Protein AF-A0A5D9C286-F1 (afdb_monomer)

Solvent-accessible surface area (backbone atoms only — not comparable to full-atom values): 5138 Å² total; per-residue (Å²): 130,83,51,77,68,53,54,54,55,45,53,55,51,50,52,47,52,51,52,42,51,55,43,49,56,51,32,54,62,41,59,77,50,55,70,73,50,93,45,65,70,58,25,53,53,41,49,51,53,36,52,51,36,52,53,51,41,54,52,47,52,51,53,45,59,73,72,49,66,100,72,81,93,78,77,68,66,67,55,56,57,56,32,58,73,70,78,95

Radius of gyration: 16.71 Å; Cα contacts (8 Å, |Δi|>4): 45; chains: 1; bounding box: 38×24×46 Å

Organism: NCBI:txid2606412

Sequence (88 aa):
MSGPSDEYAHGRRDGLRLALAILAAEEAKWAALLGESRSWRTNQTREIRHKTLQVAQGRLQTALKRMTPKTGDTVSRELGAALDKLGL

Structure (mmCIF, N/CA/C/O backbone):
data_AF-A0A5D9C286-F1
#
_entry.id   AF-A0A5D9C286-F1
#
loop_
_atom_site.group_PDB
_atom_site.id
_atom_site.type_symbol
_atom_site.label_atom_id
_atom_site.label_alt_id
_atom_site.label_comp_id
_atom_site.label_asym_id
_atom_site.label_entity_id
_atom_site.label_seq_id
_atom_site.pdbx_PDB_ins_code
_atom_site.Cartn_x
_atom_site.Cartn_y
_atom_site.Cartn_z
_atom_site.occupancy
_atom_site.B_iso_or_equiv
_atom_site.auth_seq_id
_atom_site.auth_comp_id
_atom_site.auth_asym_id
_atom_site.auth_atom_id
_atom_site.pdbx_PDB_model_num
ATOM 1 N N . MET A 1 1 ? 21.069 -9.869 -26.520 1.00 45.81 1 MET A N 1
ATOM 2 C CA . MET A 1 1 ? 21.755 -9.542 -25.254 1.00 45.81 1 MET A CA 1
ATOM 3 C C . MET A 1 1 ? 21.268 -8.166 -24.843 1.00 45.81 1 MET A C 1
ATOM 5 O O . MET A 1 1 ? 21.505 -7.226 -25.593 1.00 45.81 1 MET A O 1
ATOM 9 N N . SER A 1 2 ? 20.493 -8.063 -23.762 1.00 56.53 2 SER A N 1
ATOM 10 C CA . SER A 1 2 ? 20.090 -6.760 -23.218 1.00 56.53 2 SER A CA 1
ATOM 11 C C . SER A 1 2 ? 21.340 -6.025 -22.735 1.00 56.53 2 SER A C 1
ATOM 13 O O . SER A 1 2 ? 22.221 -6.632 -22.134 1.00 56.53 2 SER A O 1
ATOM 15 N N . GLY A 1 3 ? 21.474 -4.748 -23.090 1.00 68.62 3 GLY A N 1
ATOM 16 C CA . GLY A 1 3 ? 22.617 -3.937 -22.675 1.00 68.62 3 GLY A CA 1
ATOM 17 C C . GLY A 1 3 ? 22.508 -3.509 -21.204 1.00 68.62 3 GLY A C 1
ATOM 18 O O . GLY A 1 3 ? 21.409 -3.528 -20.649 1.00 68.62 3 GLY A O 1
ATOM 19 N N . PRO A 1 4 ? 23.597 -3.022 -20.585 1.00 67.62 4 PRO A N 1
ATOM 20 C CA . PRO A 1 4 ? 23.628 -2.621 -19.169 1.00 67.62 4 PRO A CA 1
ATOM 21 C C . PRO A 1 4 ? 22.565 -1.56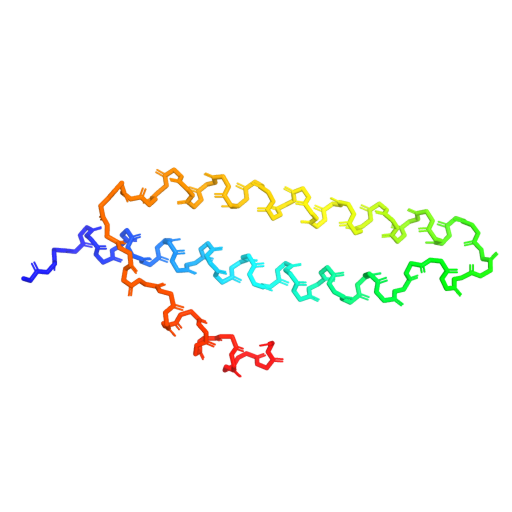8 -18.783 1.00 67.62 4 PRO A C 1
ATOM 23 O O . PRO A 1 4 ? 22.115 -1.507 -17.642 1.00 67.62 4 PRO A O 1
ATOM 26 N N . SER A 1 5 ? 22.107 -0.757 -19.743 1.00 72.38 5 SER A N 1
ATOM 27 C CA . SER A 1 5 ? 21.008 0.207 -19.555 1.00 72.38 5 SER A CA 1
ATOM 28 C C . SER A 1 5 ? 19.637 -0.463 -19.356 1.00 72.38 5 SER A C 1
ATOM 30 O O . SER A 1 5 ? 18.806 0.006 -18.576 1.00 72.38 5 SER A O 1
ATOM 32 N N . ASP A 1 6 ? 19.402 -1.582 -20.039 1.00 73.06 6 ASP A N 1
ATOM 33 C CA . ASP A 1 6 ? 18.130 -2.307 -20.022 1.00 73.06 6 ASP A CA 1
ATOM 34 C C . ASP A 1 6 ? 17.985 -3.134 -18.730 1.00 73.06 6 ASP A C 1
ATOM 36 O O . ASP A 1 6 ? 16.921 -3.139 -18.107 1.00 73.06 6 ASP A O 1
ATOM 40 N N . GLU A 1 7 ? 19.090 -3.708 -18.238 1.00 72.12 7 GLU A N 1
ATOM 41 C CA . GLU A 1 7 ? 19.176 -4.331 -16.907 1.00 72.12 7 GLU A CA 1
ATOM 42 C C . GLU A 1 7 ? 18.899 -3.319 -15.785 1.00 72.12 7 GLU A C 1
ATOM 44 O O . GLU A 1 7 ? 18.095 -3.575 -14.887 1.00 72.12 7 GLU A O 1
ATOM 49 N N . TYR A 1 8 ? 19.481 -2.118 -15.864 1.00 72.56 8 TYR A N 1
ATOM 50 C CA . TYR A 1 8 ? 19.208 -1.051 -14.899 1.00 72.56 8 TYR A CA 1
ATOM 51 C C . TYR A 1 8 ? 17.733 -0.610 -14.920 1.00 72.56 8 TYR A C 1
ATOM 53 O O . TYR A 1 8 ? 17.106 -0.404 -13.874 1.00 72.56 8 TYR A O 1
ATOM 61 N N . ALA A 1 9 ? 17.132 -0.492 -16.107 1.00 74.56 9 ALA A N 1
ATOM 62 C CA . ALA A 1 9 ? 15.709 -0.192 -16.244 1.00 74.56 9 ALA A CA 1
ATOM 63 C C . ALA A 1 9 ? 14.814 -1.322 -15.704 1.00 74.56 9 ALA A C 1
ATOM 65 O O . ALA A 1 9 ? 13.731 -1.049 -15.179 1.00 74.56 9 ALA A O 1
ATOM 66 N N . HIS A 1 10 ? 15.248 -2.577 -15.820 1.00 76.38 10 HIS A N 1
ATOM 67 C CA . HIS A 1 10 ? 14.588 -3.732 -15.216 1.00 76.38 10 HIS A CA 1
ATOM 68 C C . HIS A 1 10 ? 14.623 -3.657 -13.685 1.00 76.38 10 HIS A C 1
ATOM 70 O O . HIS A 1 10 ? 13.562 -3.583 -13.066 1.00 76.38 10 HIS A O 1
ATOM 76 N N . GLY A 1 11 ? 15.808 -3.481 -13.091 1.00 84.00 11 GLY A N 1
ATOM 77 C CA . GLY A 1 11 ? 15.968 -3.387 -11.636 1.00 84.00 11 GLY A CA 1
ATOM 78 C C . GLY A 1 11 ? 15.146 -2.263 -10.995 1.00 84.00 11 GLY A C 1
ATOM 79 O O . GLY A 1 11 ? 14.570 -2.443 -9.922 1.00 84.00 11 GLY A O 1
ATOM 80 N N . ARG A 1 12 ? 14.988 -1.112 -11.669 1.00 86.44 12 ARG A N 1
ATOM 81 C CA . ARG A 1 12 ? 14.095 -0.050 -11.166 1.00 86.44 12 ARG A CA 1
ATOM 82 C C . ARG A 1 12 ? 12.616 -0.444 -11.188 1.00 86.44 12 ARG A C 1
ATOM 84 O O . ARG A 1 12 ? 11.881 -0.074 -10.274 1.00 86.44 12 ARG A O 1
ATOM 91 N N . ARG A 1 13 ? 12.162 -1.160 -12.223 1.00 87.00 13 ARG A N 1
ATOM 92 C CA . ARG A 1 13 ? 10.771 -1.639 -12.304 1.00 87.00 13 ARG A CA 1
ATOM 93 C C . ARG A 1 13 ? 10.499 -2.671 -11.215 1.00 87.00 13 ARG A C 1
ATOM 95 O O . ARG A 1 13 ? 9.464 -2.580 -10.562 1.00 87.00 13 ARG A O 1
ATOM 102 N N . ASP A 1 14 ? 11.436 -3.577 -10.968 1.00 88.88 14 ASP A N 1
ATOM 103 C CA . ASP A 1 14 ? 11.290 -4.588 -9.916 1.00 88.88 14 ASP A CA 1
ATOM 104 C C . ASP A 1 14 ? 11.326 -3.979 -8.523 1.00 88.88 14 ASP A C 1
ATOM 106 O O . ASP A 1 14 ? 10.496 -4.328 -7.689 1.00 88.88 14 ASP A O 1
ATOM 110 N N . GLY A 1 15 ? 12.184 -2.982 -8.291 1.00 90.50 15 GLY A N 1
ATOM 111 C CA . GLY A 1 15 ? 12.174 -2.217 -7.045 1.00 90.50 15 GLY A CA 1
ATOM 112 C C . GLY A 1 15 ? 10.821 -1.544 -6.775 1.00 90.50 15 GLY A C 1
ATOM 113 O O . GLY A 1 15 ? 10.309 -1.607 -5.658 1.00 90.50 15 GLY A O 1
ATOM 114 N N . LEU A 1 16 ? 10.192 -0.953 -7.799 1.00 90.94 16 LEU A N 1
ATOM 115 C CA . LEU A 1 16 ? 8.852 -0.363 -7.670 1.00 90.94 16 LEU A CA 1
ATOM 116 C C . LEU A 1 16 ? 7.766 -1.411 -7.412 1.00 90.94 16 LEU A C 1
ATOM 118 O O . LEU A 1 16 ? 6.847 -1.163 -6.632 1.00 90.94 16 LEU A O 1
ATOM 122 N N . ARG A 1 17 ? 7.863 -2.573 -8.058 1.00 90.25 17 ARG A N 1
ATOM 123 C CA . ARG A 1 17 ? 6.936 -3.688 -7.844 1.00 90.25 17 ARG A CA 1
ATOM 124 C 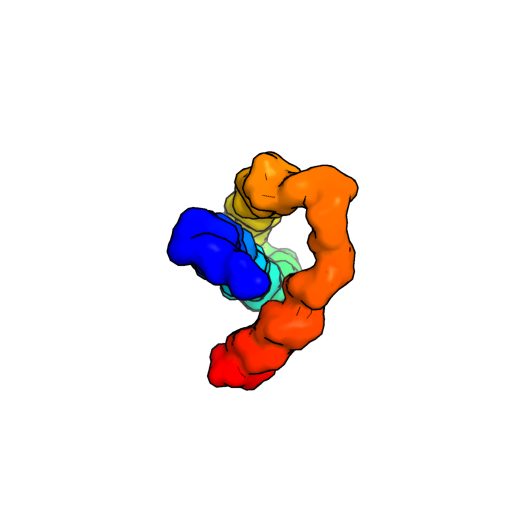C . ARG A 1 17 ? 7.055 -4.266 -6.434 1.00 90.25 17 ARG A C 1
ATOM 126 O O . ARG A 1 17 ? 6.034 -4.488 -5.789 1.00 90.25 17 ARG A O 1
ATOM 133 N N . LEU A 1 18 ? 8.277 -4.437 -5.933 1.00 93.31 18 LEU A N 1
ATOM 134 C CA . LEU A 1 18 ? 8.536 -4.858 -4.558 1.00 93.31 18 LEU A CA 1
ATOM 135 C C . LEU A 1 18 ? 7.964 -3.848 -3.556 1.00 93.31 18 LEU A C 1
ATOM 137 O O . LEU A 1 18 ? 7.253 -4.227 -2.628 1.00 93.31 18 LEU A O 1
ATOM 141 N N . ALA A 1 19 ? 8.213 -2.554 -3.769 1.00 94.19 19 ALA A N 1
ATOM 142 C CA . ALA A 1 19 ? 7.666 -1.503 -2.916 1.00 94.19 19 ALA A CA 1
ATOM 143 C C . ALA A 1 19 ? 6.125 -1.511 -2.895 1.00 94.19 19 ALA A C 1
ATOM 145 O O . ALA A 1 19 ? 5.528 -1.348 -1.833 1.00 94.19 19 ALA A O 1
ATOM 146 N N . LEU A 1 20 ? 5.473 -1.742 -4.042 1.00 94.69 20 LEU A N 1
ATOM 147 C CA . LEU A 1 20 ? 4.015 -1.883 -4.113 1.00 94.69 20 LEU A CA 1
ATOM 148 C C . LEU A 1 20 ? 3.498 -3.057 -3.285 1.00 94.69 20 LEU A C 1
ATOM 150 O O . LEU A 1 20 ? 2.514 -2.901 -2.568 1.00 94.69 20 LEU A O 1
ATOM 154 N N . ALA A 1 21 ? 4.162 -4.205 -3.358 1.00 92.44 21 ALA A N 1
ATOM 155 C CA . ALA A 1 21 ? 3.746 -5.380 -2.613 1.00 92.44 21 ALA A CA 1
ATOM 156 C C . ALA A 1 21 ? 3.909 -5.211 -1.095 1.00 92.44 21 ALA A C 1
ATOM 158 O O . ALA A 1 21 ? 3.007 -5.562 -0.340 1.00 92.44 21 ALA A O 1
ATOM 159 N N . ILE A 1 22 ? 5.006 -4.590 -0.647 1.00 95.06 22 ILE A N 1
ATOM 160 C CA . ILE A 1 22 ? 5.197 -4.240 0.769 1.00 95.06 22 ILE A CA 1
ATOM 161 C C . ILE A 1 22 ? 4.065 -3.320 1.245 1.00 95.06 22 ILE A C 1
ATOM 163 O O . ILE A 1 22 ? 3.465 -3.563 2.290 1.00 95.06 22 ILE A O 1
ATOM 167 N N . LEU A 1 23 ? 3.729 -2.282 0.470 1.00 95.69 23 LEU A N 1
ATOM 168 C CA . LEU A 1 23 ? 2.635 -1.374 0.824 1.00 95.69 23 LEU A CA 1
ATOM 169 C C . LEU A 1 23 ? 1.268 -2.068 0.853 1.00 95.69 23 LEU A C 1
ATOM 171 O O . LEU A 1 23 ? 0.441 -1.701 1.685 1.00 95.69 23 LEU A O 1
ATOM 175 N N . ALA A 1 24 ? 1.027 -3.035 -0.033 1.00 93.12 24 ALA A N 1
ATOM 176 C CA . ALA A 1 24 ? -0.209 -3.814 -0.053 1.00 93.12 24 ALA A CA 1
ATOM 177 C C . ALA A 1 24 ? -0.330 -4.710 1.189 1.00 93.12 24 ALA A C 1
ATOM 179 O O . ALA A 1 24 ? -1.387 -4.754 1.818 1.00 93.12 24 ALA A O 1
ATOM 180 N N . ALA A 1 25 ? 0.762 -5.361 1.600 1.00 95.81 25 ALA A N 1
ATOM 181 C CA . ALA A 1 25 ? 0.788 -6.148 2.830 1.00 95.81 25 ALA A CA 1
ATOM 182 C C . ALA A 1 25 ? 0.540 -5.277 4.074 1.00 95.81 25 ALA A C 1
ATOM 184 O O . ALA A 1 25 ? -0.213 -5.661 4.969 1.00 95.81 25 ALA A O 1
ATOM 185 N N . GLU A 1 26 ? 1.126 -4.078 4.125 1.00 96.12 26 GLU A N 1
ATOM 186 C CA . GLU A 1 26 ? 0.845 -3.121 5.198 1.00 96.12 26 GLU A CA 1
ATOM 187 C C . GLU A 1 26 ? -0.609 -2.634 5.166 1.00 96.12 26 GLU A C 1
ATOM 189 O O . GLU A 1 26 ? -1.250 -2.560 6.214 1.00 96.12 26 GLU A O 1
ATOM 194 N N . GLU A 1 27 ? -1.171 -2.344 3.988 1.00 96.12 27 GLU A N 1
ATOM 195 C CA . GLU A 1 27 ? -2.582 -1.955 3.866 1.00 96.12 27 GLU A CA 1
ATOM 196 C C . GLU A 1 27 ? -3.502 -3.044 4.417 1.00 96.12 27 GLU A C 1
ATOM 198 O O . GLU A 1 27 ? -4.373 -2.732 5.228 1.00 96.12 27 GLU A O 1
ATOM 203 N N . ALA A 1 28 ? -3.263 -4.311 4.066 1.00 94.31 28 ALA A N 1
ATOM 204 C CA . ALA A 1 28 ? -4.051 -5.442 4.549 1.00 94.31 28 ALA A CA 1
ATOM 205 C C . ALA A 1 28 ? -4.044 -5.550 6.086 1.00 94.31 28 ALA A C 1
ATOM 207 O O . ALA A 1 28 ? -5.097 -5.753 6.697 1.00 94.31 28 ALA A O 1
ATOM 208 N N . LYS A 1 29 ? -2.885 -5.331 6.730 1.00 93.94 29 LYS A N 1
ATOM 209 C CA . LYS A 1 29 ? -2.776 -5.299 8.202 1.00 93.94 29 LYS A CA 1
ATOM 210 C C . LYS A 1 29 ? -3.652 -4.208 8.816 1.00 93.94 29 LYS A C 1
ATOM 212 O O . LYS A 1 29 ? -4.305 -4.441 9.830 1.00 93.94 29 LYS A O 1
ATOM 217 N N . TRP A 1 30 ? -3.668 -3.011 8.226 1.00 93.38 30 TRP A N 1
ATOM 218 C CA . TRP A 1 30 ? -4.465 -1.894 8.742 1.00 93.38 30 TRP A CA 1
ATOM 219 C C . TRP A 1 30 ? -5.951 -2.031 8.428 1.00 93.38 30 TRP A C 1
ATOM 221 O O . TRP A 1 30 ? -6.769 -1.661 9.271 1.00 93.38 30 TRP A O 1
ATOM 231 N N . ALA A 1 31 ? -6.298 -2.582 7.264 1.00 95.06 31 ALA A N 1
ATOM 232 C CA . ALA A 1 31 ? -7.673 -2.841 6.854 1.00 95.06 31 ALA A CA 1
ATOM 233 C C . ALA A 1 31 ? -8.398 -3.741 7.866 1.00 95.06 31 ALA A C 1
ATOM 235 O O . ALA A 1 31 ? -9.513 -3.424 8.274 1.00 95.06 31 ALA A O 1
ATOM 236 N N . ALA A 1 32 ? -7.724 -4.786 8.359 1.00 95.56 32 ALA A N 1
ATOM 237 C CA . ALA A 1 32 ? -8.255 -5.701 9.372 1.00 95.56 32 ALA A CA 1
ATOM 238 C C . ALA A 1 32 ? -8.551 -5.043 10.738 1.00 95.56 32 ALA A C 1
ATOM 240 O O . ALA A 1 32 ? -9.193 -5.654 11.585 1.00 95.56 32 ALA A O 1
ATOM 241 N N . LEU A 1 33 ? -8.073 -3.817 10.980 1.00 94.94 33 LEU A N 1
ATOM 242 C CA . LEU A 1 33 ? -8.240 -3.099 12.249 1.00 94.94 33 LEU A CA 1
ATOM 243 C C . LEU A 1 33 ? -9.250 -1.945 12.168 1.00 94.94 33 LEU A C 1
ATOM 245 O O . LEU A 1 33 ? -9.459 -1.246 13.170 1.00 94.94 33 LEU A O 1
ATOM 249 N N . LEU A 1 34 ? -9.823 -1.675 10.994 1.00 94.88 34 LEU A N 1
ATOM 250 C CA . LEU A 1 34 ? -10.768 -0.576 10.805 1.00 94.88 34 LEU A CA 1
ATOM 251 C C . LEU A 1 34 ? -12.077 -0.867 11.548 1.00 94.88 34 LEU A C 1
ATOM 253 O O . LEU A 1 34 ? -12.649 -1.937 11.412 1.00 94.88 34 LEU A O 1
ATOM 257 N N . GLY A 1 35 ? -12.549 0.088 12.353 1.00 94.50 35 GLY A N 1
ATOM 258 C CA . GLY A 1 35 ? -13.797 -0.050 13.118 1.00 94.50 35 GLY A CA 1
ATOM 259 C C . GLY A 1 35 ? -13.700 -0.887 14.402 1.00 94.50 35 GLY A C 1
ATOM 260 O O . GLY A 1 35 ? -14.569 -0.764 15.258 1.00 94.50 35 GLY A O 1
ATOM 261 N N . GLU A 1 36 ? -12.621 -1.648 14.599 1.00 96.00 36 GLU A N 1
ATOM 262 C CA . GLU A 1 36 ? -12.468 -2.588 15.724 1.00 96.00 36 GLU A CA 1
ATOM 263 C C . GLU A 1 36 ? -12.328 -1.923 17.109 1.00 96.00 36 GLU A C 1
ATOM 265 O O . GLU A 1 36 ? -12.489 -2.567 18.145 1.00 96.00 36 GLU A O 1
ATOM 270 N N . SER A 1 37 ? -11.983 -0.631 17.180 1.00 95.38 37 SER A N 1
ATOM 271 C CA . SER A 1 37 ? -11.866 0.065 18.468 1.00 95.38 37 SER A CA 1
ATOM 272 C C . SER A 1 37 ? -13.194 0.675 18.908 1.00 95.38 37 SER A C 1
ATOM 274 O O . SER A 1 37 ? -13.897 1.301 18.122 1.00 95.38 37 SER A O 1
ATOM 276 N N . ARG A 1 38 ? -13.480 0.633 20.215 1.00 95.12 38 ARG A N 1
ATOM 277 C CA . ARG A 1 38 ? -14.562 1.433 20.825 1.00 95.12 38 ARG A CA 1
ATOM 278 C C . ARG A 1 38 ? -14.268 2.940 20.814 1.00 95.12 38 ARG A C 1
ATOM 280 O O . ARG A 1 38 ? -15.169 3.752 20.988 1.00 95.12 38 ARG A O 1
ATOM 287 N N . SER A 1 39 ? -13.002 3.324 20.642 1.00 97.38 39 SER A N 1
ATOM 288 C CA . SER A 1 39 ? -12.575 4.722 20.556 1.00 97.38 39 SER A CA 1
ATOM 289 C C . SER A 1 39 ? -12.634 5.214 19.112 1.00 97.38 39 SER A C 1
ATOM 291 O O . SER A 1 39 ? -11.848 4.783 18.262 1.00 97.38 39 SER A O 1
ATOM 293 N N . TRP A 1 40 ? -13.501 6.195 18.853 1.00 96.00 40 TRP A N 1
ATOM 294 C CA . TRP A 1 40 ? -13.633 6.808 17.530 1.00 96.00 40 TRP A CA 1
ATOM 295 C C . TRP A 1 40 ? -12.319 7.440 17.039 1.00 96.00 40 TRP A C 1
ATOM 297 O O . TRP A 1 40 ? -11.981 7.309 15.866 1.00 96.00 40 TRP A O 1
ATOM 307 N N . ARG A 1 41 ? -11.520 8.053 17.930 1.00 97.31 41 ARG A N 1
ATOM 308 C CA . ARG A 1 41 ? -10.216 8.648 17.564 1.00 97.31 41 ARG A CA 1
ATOM 309 C C . ARG A 1 41 ? -9.224 7.595 17.082 1.00 97.31 41 ARG A C 1
ATOM 311 O O . ARG A 1 41 ? -8.437 7.841 16.167 1.00 97.31 41 ARG A O 1
ATOM 318 N N . THR A 1 42 ? -9.253 6.413 17.700 1.00 96.69 42 THR A N 1
ATOM 319 C CA . THR A 1 42 ? -8.402 5.294 17.290 1.00 96.69 42 THR A CA 1
ATOM 320 C C . THR A 1 42 ? -8.795 4.815 15.898 1.00 96.69 42 THR A C 1
ATOM 322 O O . THR A 1 42 ? -7.916 4.668 15.052 1.00 96.69 42 THR A O 1
ATOM 325 N N . ASN A 1 43 ? -10.093 4.643 15.633 1.00 96.44 43 ASN A N 1
ATOM 326 C CA . ASN A 1 43 ? -10.575 4.254 14.306 1.00 96.44 43 ASN A CA 1
ATOM 327 C C . ASN A 1 43 ? -10.233 5.312 13.251 1.00 96.44 43 ASN A C 1
ATOM 329 O O . ASN A 1 43 ? -9.659 4.965 12.224 1.00 96.44 43 ASN A O 1
ATOM 333 N N . GLN A 1 44 ? -10.433 6.598 13.548 1.00 97.44 44 GLN A N 1
ATOM 334 C CA . GLN A 1 44 ? -10.056 7.690 12.646 1.00 97.44 44 GLN A CA 1
ATOM 335 C C . GLN A 1 44 ? -8.556 7.669 12.309 1.00 97.44 44 GLN A C 1
ATOM 337 O O . GLN A 1 44 ? -8.167 7.820 11.153 1.00 97.44 44 GLN A O 1
ATOM 342 N N . THR A 1 45 ? -7.692 7.436 13.300 1.00 96.94 45 THR A N 1
ATOM 343 C CA . THR A 1 45 ? -6.242 7.335 13.066 1.00 96.94 45 THR A CA 1
ATOM 344 C C . THR A 1 45 ? -5.899 6.143 12.167 1.00 96.94 45 THR A C 1
ATOM 346 O O . THR A 1 45 ? -5.041 6.258 11.289 1.00 96.94 45 THR A O 1
ATOM 349 N N . ARG A 1 46 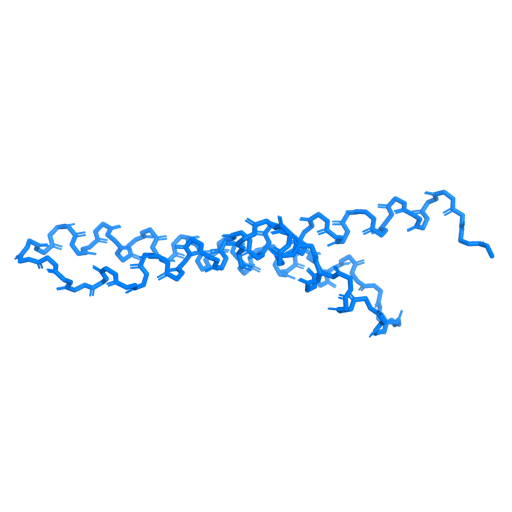? -6.571 4.999 12.354 1.00 96.56 46 ARG A N 1
ATOM 350 C CA . ARG A 1 46 ? -6.397 3.806 11.508 1.00 96.56 46 ARG A CA 1
ATOM 351 C C . ARG A 1 46 ? -6.870 4.058 10.075 1.00 96.56 46 ARG A C 1
ATOM 353 O O . ARG A 1 46 ? -6.142 3.727 9.145 1.00 96.56 46 ARG A O 1
ATOM 360 N N . GLU A 1 47 ? -8.009 4.724 9.891 1.00 97.44 47 GLU A N 1
ATOM 361 C CA . GLU A 1 47 ? -8.514 5.122 8.571 1.00 97.44 47 GLU A CA 1
ATOM 362 C C . GLU A 1 47 ? -7.548 6.054 7.834 1.00 97.44 47 GLU A C 1
ATOM 364 O O . GLU A 1 47 ? -7.309 5.879 6.639 1.00 97.44 47 GLU A O 1
ATOM 369 N N . ILE A 1 48 ? -6.957 7.029 8.534 1.00 97.81 48 ILE A N 1
ATOM 370 C CA . ILE A 1 48 ? -5.958 7.935 7.949 1.00 97.81 48 ILE A CA 1
ATOM 371 C C . ILE A 1 48 ? -4.728 7.148 7.478 1.00 97.81 48 ILE A C 1
ATOM 373 O O . ILE A 1 48 ? -4.248 7.371 6.364 1.00 97.81 48 ILE A O 1
ATOM 377 N N . ARG A 1 49 ? -4.223 6.208 8.288 1.00 96.94 49 ARG A N 1
ATOM 378 C CA . ARG A 1 49 ? -3.080 5.357 7.908 1.00 96.94 49 ARG A CA 1
ATOM 379 C C . ARG A 1 49 ? -3.405 4.480 6.702 1.00 96.94 49 ARG A C 1
ATOM 381 O O . ARG A 1 49 ? -2.634 4.472 5.748 1.00 96.94 49 ARG A O 1
ATOM 388 N N . HIS A 1 50 ? -4.568 3.833 6.708 1.00 97.44 50 HIS A N 1
ATOM 389 C CA . HIS A 1 50 ? -5.053 3.028 5.589 1.00 97.44 50 HIS A CA 1
ATOM 390 C C . HIS A 1 50 ? -5.126 3.848 4.289 1.00 97.44 50 HIS A C 1
ATOM 392 O O . HIS A 1 50 ? -4.525 3.481 3.282 1.00 97.44 50 HIS A O 1
ATOM 398 N N . LYS A 1 51 ? -5.744 5.037 4.326 1.00 97.88 51 LYS A N 1
ATOM 399 C CA . LYS A 1 51 ? -5.793 5.948 3.166 1.00 97.88 51 LYS A CA 1
ATOM 400 C C . LYS A 1 51 ? -4.408 6.417 2.718 1.00 97.88 51 LYS A C 1
ATOM 402 O O . LYS A 1 51 ? -4.161 6.566 1.524 1.00 97.88 51 LYS A O 1
ATOM 407 N N . THR A 1 52 ?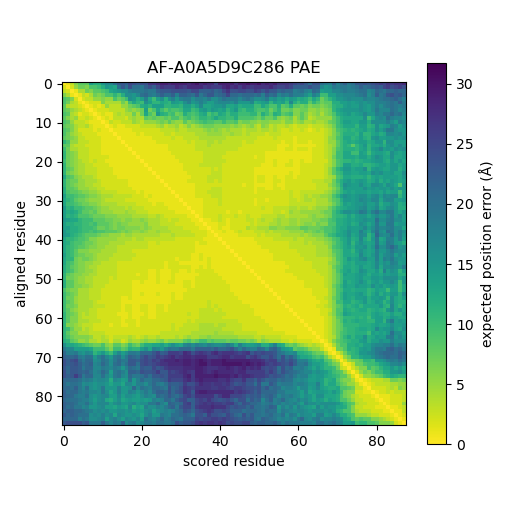 -3.492 6.650 3.654 1.00 98.25 52 THR A N 1
ATOM 408 C CA . THR A 1 52 ? -2.116 7.056 3.328 1.00 98.25 52 THR A CA 1
ATOM 409 C C . THR A 1 52 ? -1.390 5.962 2.540 1.00 98.25 52 THR A C 1
ATOM 411 O O . THR A 1 52 ? -0.699 6.272 1.569 1.00 98.25 52 THR A O 1
ATOM 414 N N . LEU A 1 53 ? -1.597 4.690 2.899 1.00 97.25 53 LEU A N 1
ATOM 415 C CA . LEU A 1 53 ? -1.051 3.543 2.167 1.00 97.25 53 LEU A CA 1
ATOM 416 C C . LEU A 1 53 ? -1.631 3.456 0.751 1.00 97.25 53 LEU A C 1
ATOM 418 O O . LEU A 1 53 ? -0.866 3.339 -0.205 1.00 97.25 53 LEU A O 1
ATOM 422 N N . GLN A 1 54 ? -2.946 3.636 0.595 1.00 96.12 54 GLN A N 1
ATOM 423 C CA . GLN A 1 54 ? -3.602 3.676 -0.719 1.00 96.12 54 GLN A CA 1
ATOM 424 C C . GLN A 1 54 ? -3.044 4.785 -1.622 1.00 96.12 54 GLN A C 1
ATOM 426 O O . GLN A 1 54 ? -2.746 4.561 -2.797 1.00 96.12 54 GLN A O 1
ATOM 431 N N . VAL A 1 55 ? -2.837 5.987 -1.073 1.00 98.31 55 VAL A N 1
ATOM 432 C CA . VAL A 1 55 ? -2.230 7.1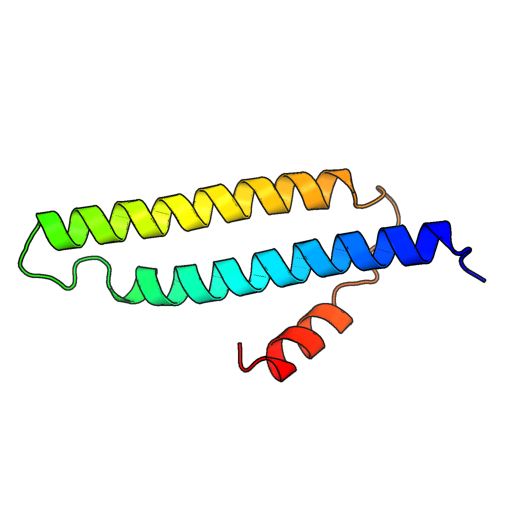04 -1.814 1.00 98.31 55 VAL A CA 1
ATOM 433 C C . VAL A 1 55 ? -0.794 6.777 -2.228 1.00 98.31 55 VAL A C 1
ATOM 435 O O . VAL A 1 55 ? -0.409 7.047 -3.370 1.00 98.31 55 VAL A O 1
ATOM 438 N N . ALA A 1 56 ? 0.006 6.195 -1.330 1.00 97.00 56 ALA A N 1
ATOM 439 C CA . ALA A 1 56 ?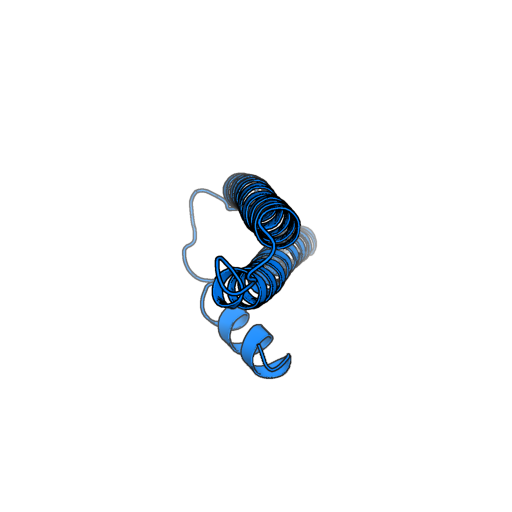 1.377 5.795 -1.634 1.00 97.00 56 ALA A CA 1
ATOM 440 C C . ALA A 1 56 ? 1.421 4.747 -2.758 1.00 97.00 56 ALA A C 1
ATOM 442 O O . ALA A 1 56 ? 2.164 4.923 -3.728 1.00 97.00 56 ALA A O 1
ATOM 443 N N . GLN A 1 57 ? 0.564 3.724 -2.692 1.00 95.44 57 GLN A N 1
ATOM 444 C CA . GLN A 1 57 ? 0.432 2.724 -3.751 1.00 95.44 57 GLN A CA 1
ATOM 445 C C . GLN A 1 57 ? 0.040 3.358 -5.088 1.00 95.44 57 GLN A C 1
ATOM 447 O O . GLN A 1 57 ? 0.702 3.112 -6.094 1.00 95.44 57 GLN A O 1
ATOM 452 N N . GLY A 1 58 ? -0.962 4.242 -5.119 1.00 90.81 58 GLY A N 1
ATOM 453 C CA . GLY A 1 58 ? -1.378 4.922 -6.352 1.00 90.81 58 GLY A CA 1
ATOM 454 C C . GLY A 1 58 ? -0.253 5.743 -7.001 1.00 90.81 58 GLY A C 1
ATOM 455 O O . GLY A 1 58 ? -0.096 5.754 -8.229 1.00 90.81 58 GLY A O 1
ATOM 456 N N . ARG A 1 59 ? 0.595 6.388 -6.189 1.00 93.31 59 ARG A N 1
ATOM 457 C CA . ARG A 1 59 ? 1.776 7.124 -6.674 1.00 93.31 59 ARG A CA 1
ATOM 458 C C . ARG A 1 59 ? 2.835 6.188 -7.254 1.00 93.31 59 ARG A C 1
ATOM 460 O O . ARG A 1 59 ? 3.349 6.469 -8.338 1.00 93.31 59 ARG A O 1
ATOM 467 N N . LEU A 1 60 ? 3.123 5.069 -6.590 1.00 91.75 60 LEU A N 1
ATOM 468 C CA . LEU A 1 60 ? 4.078 4.078 -7.096 1.00 91.75 60 LEU A CA 1
ATOM 469 C C . LEU A 1 60 ? 3.569 3.368 -8.354 1.00 91.75 60 LEU A C 1
ATOM 471 O O . LEU A 1 60 ? 4.330 3.210 -9.304 1.00 91.75 60 LEU A O 1
ATOM 475 N N . GLN A 1 61 ? 2.280 3.026 -8.425 1.00 89.56 61 GLN A N 1
ATOM 476 C CA . GLN A 1 61 ? 1.660 2.499 -9.644 1.00 89.56 61 GLN A CA 1
ATOM 477 C C . GLN A 1 61 ? 1.786 3.493 -10.800 1.00 89.56 61 GLN A C 1
ATOM 479 O O . GLN A 1 61 ? 2.099 3.106 -11.924 1.00 89.56 61 GLN A O 1
ATOM 484 N N . THR A 1 62 ? 1.577 4.785 -10.535 1.00 88.44 62 THR A N 1
ATOM 485 C CA . THR A 1 62 ? 1.755 5.838 -11.544 1.00 88.44 62 THR A CA 1
ATOM 486 C C . THR A 1 62 ? 3.204 5.911 -12.025 1.00 88.44 62 THR A C 1
ATOM 488 O O . THR A 1 62 ? 3.442 5.991 -13.230 1.00 88.44 62 THR A O 1
ATOM 491 N N . ALA A 1 63 ? 4.179 5.843 -11.114 1.00 88.00 63 ALA A N 1
ATOM 492 C CA . ALA A 1 63 ? 5.596 5.806 -11.472 1.00 88.00 63 ALA A CA 1
ATOM 493 C C . ALA A 1 63 ? 5.937 4.561 -12.310 1.00 88.00 63 ALA A C 1
ATOM 495 O O . ALA A 1 63 ? 6.531 4.685 -13.380 1.00 88.00 63 ALA A O 1
ATOM 496 N N . LEU A 1 64 ? 5.477 3.379 -11.892 1.00 87.44 64 LEU A N 1
ATOM 497 C CA . LEU A 1 64 ? 5.697 2.120 -12.602 1.00 87.44 64 LEU A CA 1
ATOM 498 C C . LEU A 1 64 ? 5.096 2.143 -14.015 1.00 87.44 64 LEU A C 1
ATOM 500 O O . LEU A 1 64 ? 5.765 1.755 -14.973 1.00 87.44 64 LEU A O 1
ATOM 504 N N . LYS A 1 65 ? 3.868 2.658 -14.170 1.00 83.44 65 LYS A N 1
ATOM 505 C CA . LYS A 1 65 ? 3.210 2.822 -15.479 1.00 83.44 65 LYS A CA 1
ATOM 506 C C . LYS A 1 65 ? 4.003 3.734 -16.417 1.00 83.44 65 LYS A C 1
ATOM 508 O O . LYS A 1 65 ? 4.053 3.467 -17.609 1.00 83.44 65 LYS A O 1
ATOM 513 N N . ARG A 1 66 ? 4.647 4.783 -15.896 1.00 81.12 66 ARG A N 1
ATOM 514 C CA . ARG A 1 66 ? 5.505 5.684 -16.692 1.00 81.12 66 ARG A CA 1
ATOM 515 C C . ARG A 1 66 ? 6.833 5.043 -17.097 1.00 81.12 66 ARG A C 1
ATOM 517 O O . ARG A 1 66 ? 7.410 5.443 -18.100 1.00 81.12 66 ARG A O 1
ATOM 524 N N . MET A 1 67 ? 7.320 4.079 -16.317 1.00 77.00 67 MET A N 1
ATOM 525 C CA . MET A 1 67 ? 8.586 3.378 -16.562 1.00 77.00 67 MET A CA 1
ATOM 526 C C . MET A 1 67 ? 8.434 2.104 -17.392 1.00 77.00 67 MET A C 1
ATOM 528 O O . MET A 1 67 ? 9.428 1.581 -17.890 1.00 77.00 67 MET A O 1
ATOM 532 N N . THR A 1 68 ? 7.215 1.586 -17.520 1.00 68.12 68 THR A N 1
ATOM 533 C CA . THR A 1 68 ? 6.927 0.406 -18.333 1.00 68.12 68 THR A CA 1
ATOM 534 C C . THR A 1 68 ? 6.763 0.853 -19.788 1.00 68.12 68 THR A C 1
ATOM 536 O O . THR A 1 68 ? 5.857 1.638 -20.074 1.00 68.12 68 THR A O 1
ATOM 539 N N . PRO A 1 69 ? 7.628 0.407 -20.720 1.00 62.47 69 PRO A N 1
ATOM 540 C CA . PRO A 1 69 ? 7.436 0.676 -22.141 1.00 62.47 69 PRO A CA 1
ATOM 541 C C . PRO A 1 69 ? 6.078 0.124 -22.593 1.00 62.47 69 PRO A C 1
ATOM 543 O O . PRO A 1 69 ? 5.640 -0.907 -22.090 1.00 62.47 69 PRO A O 1
ATOM 546 N N . LYS A 1 70 ? 5.422 0.750 -23.579 1.00 58.44 70 LYS A N 1
ATOM 547 C CA . LYS A 1 70 ? 4.128 0.282 -24.130 1.00 58.44 70 LYS A CA 1
ATOM 548 C C . LYS A 1 70 ? 4.189 -1.107 -24.802 1.00 58.44 70 LYS A C 1
ATOM 550 O O . LYS A 1 70 ? 3.169 -1.590 -25.280 1.00 58.44 70 LYS A O 1
ATOM 555 N N . THR A 1 71 ? 5.357 -1.747 -24.825 1.00 48.94 71 THR A N 1
ATOM 556 C CA . THR A 1 71 ? 5.619 -3.025 -25.486 1.00 48.94 71 THR A CA 1
ATOM 557 C C . THR A 1 71 ? 6.357 -3.952 -24.513 1.00 48.94 71 THR A C 1
ATOM 559 O O . THR A 1 71 ? 7.531 -3.723 -24.231 1.00 48.94 71 THR A O 1
ATOM 562 N N . GLY A 1 72 ? 5.692 -4.994 -24.000 1.00 46.81 72 GLY A N 1
ATOM 563 C CA . GLY A 1 72 ? 6.360 -6.143 -23.363 1.00 46.81 72 GLY A CA 1
ATOM 564 C C . GLY A 1 72 ? 5.802 -6.567 -22.002 1.00 46.81 72 GLY A C 1
ATOM 565 O O . GLY A 1 72 ? 6.238 -6.080 -20.962 1.00 46.81 72 GLY A O 1
ATOM 566 N N . ASP A 1 73 ? 4.884 -7.532 -22.041 1.00 52.78 73 ASP A N 1
ATOM 567 C CA . ASP A 1 73 ? 4.016 -8.028 -20.961 1.00 52.78 73 ASP A CA 1
ATOM 568 C C . ASP A 1 73 ? 4.608 -9.211 -20.150 1.00 52.78 73 ASP A C 1
ATOM 570 O O . ASP A 1 73 ? 3.895 -10.040 -19.593 1.00 52.78 73 ASP A O 1
ATOM 574 N N . THR A 1 74 ? 5.934 -9.364 -20.099 1.00 51.50 74 THR A N 1
ATOM 575 C CA . THR A 1 74 ? 6.574 -10.634 -19.685 1.00 51.50 74 THR A CA 1
ATOM 576 C C . THR A 1 74 ? 7.073 -10.720 -18.237 1.00 51.50 74 THR A C 1
ATOM 578 O O . THR A 1 74 ? 7.597 -11.759 -17.847 1.00 51.50 74 THR A O 1
ATOM 581 N N . VAL A 1 75 ? 6.893 -9.698 -17.394 1.00 50.47 75 VAL A N 1
ATOM 582 C CA . VAL A 1 75 ? 7.614 -9.594 -16.097 1.00 50.47 75 VAL A CA 1
ATOM 583 C C . VAL A 1 75 ? 6.682 -9.650 -14.878 1.00 50.47 75 VAL A C 1
ATOM 585 O O . VAL A 1 75 ? 6.856 -8.924 -13.905 1.00 50.47 75 VAL A O 1
ATOM 588 N N . SER A 1 76 ? 5.642 -10.486 -14.925 1.00 56.62 76 SER A N 1
ATOM 589 C CA . SER A 1 76 ? 4.725 -10.658 -13.782 1.00 56.62 76 SER A CA 1
ATOM 590 C C . SER A 1 76 ? 5.052 -11.871 -12.897 1.00 56.62 76 SER A C 1
ATOM 592 O O . SER A 1 76 ? 4.555 -11.946 -11.778 1.00 56.62 76 SER A O 1
ATOM 594 N N . ARG A 1 77 ? 5.877 -12.820 -13.369 1.00 53.50 77 ARG A N 1
ATOM 595 C CA . ARG A 1 77 ? 6.120 -14.108 -12.686 1.00 53.50 77 ARG A CA 1
ATOM 596 C C . ARG A 1 77 ? 7.282 -14.072 -11.681 1.00 53.50 77 ARG A C 1
ATOM 598 O O . ARG A 1 77 ? 7.185 -14.695 -10.633 1.00 53.50 77 ARG A O 1
ATOM 605 N N . GLU A 1 78 ? 8.337 -13.305 -11.960 1.00 56.00 78 GLU A N 1
ATOM 606 C CA . GLU A 1 78 ? 9.479 -13.136 -11.039 1.00 56.00 78 GLU A CA 1
ATOM 607 C C . GLU A 1 78 ? 9.110 -12.349 -9.778 1.00 56.00 78 GLU A C 1
ATOM 609 O O . GLU A 1 78 ? 9.624 -12.631 -8.698 1.00 56.00 78 GLU A O 1
ATOM 614 N N . LEU A 1 79 ? 8.160 -11.415 -9.892 1.00 54.69 79 LEU A N 1
ATOM 615 C CA . LEU A 1 79 ? 7.671 -10.655 -8.747 1.00 54.69 79 LEU A CA 1
ATOM 616 C C . LEU A 1 79 ? 6.971 -11.555 -7.724 1.00 54.69 79 LEU A C 1
ATOM 618 O O . LEU A 1 79 ? 7.237 -11.417 -6.538 1.00 54.69 79 LEU A O 1
ATOM 622 N N . GLY A 1 80 ? 6.122 -12.488 -8.169 1.00 53.19 80 GLY A N 1
ATOM 623 C CA . GLY A 1 80 ? 5.437 -13.423 -7.267 1.00 53.19 80 GLY A 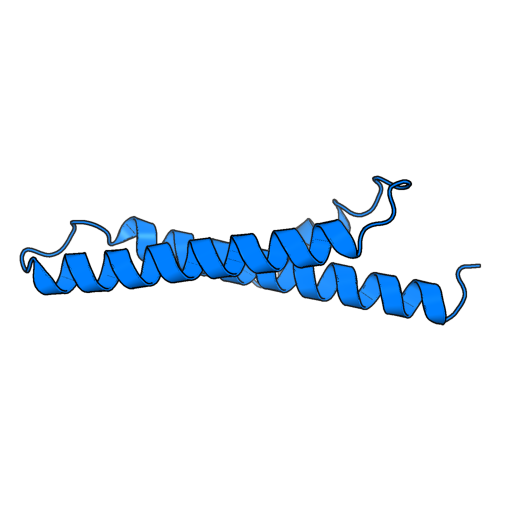CA 1
ATOM 624 C C . GLY A 1 80 ? 6.422 -14.244 -6.429 1.00 53.19 80 GLY A C 1
ATOM 625 O O . GLY A 1 80 ? 6.277 -14.329 -5.216 1.00 53.19 80 GLY A O 1
ATOM 626 N N . ALA A 1 81 ? 7.502 -14.727 -7.050 1.00 58.66 81 ALA A N 1
ATOM 627 C CA . ALA A 1 81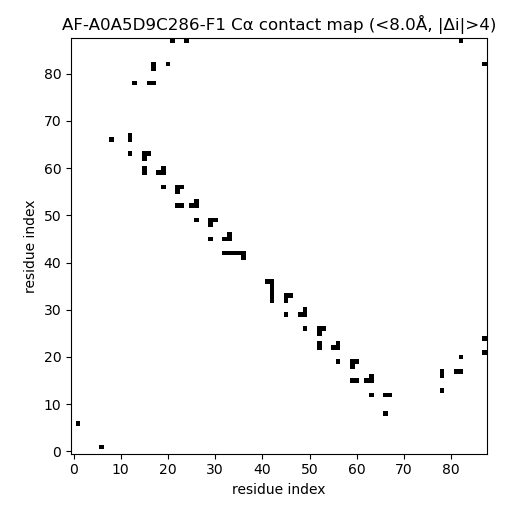 ? 8.541 -15.488 -6.356 1.00 58.66 81 ALA A CA 1
ATOM 628 C C . ALA A 1 81 ? 9.342 -14.650 -5.336 1.00 58.66 81 ALA A C 1
ATOM 630 O O . ALA A 1 81 ? 9.830 -15.185 -4.339 1.00 58.66 81 ALA A O 1
ATOM 631 N N . ALA A 1 82 ? 9.495 -13.341 -5.565 1.00 57.31 82 ALA A N 1
ATOM 632 C CA . ALA A 1 82 ? 10.174 -12.448 -4.626 1.00 57.31 82 ALA A CA 1
ATOM 633 C C . ALA A 1 82 ? 9.338 -12.171 -3.362 1.00 57.31 82 ALA A C 1
ATOM 635 O O . ALA A 1 82 ? 9.914 -11.977 -2.293 1.00 57.31 82 ALA A O 1
ATOM 636 N N . LEU A 1 83 ? 8.005 -12.179 -3.474 1.00 51.34 83 LEU A N 1
ATOM 637 C CA . LEU A 1 83 ? 7.088 -11.969 -2.346 1.00 51.34 83 LEU A CA 1
ATOM 638 C C . LEU A 1 83 ? 7.000 -13.201 -1.447 1.00 51.34 83 LEU A C 1
ATOM 640 O O . LEU A 1 83 ? 7.224 -13.074 -0.242 1.00 51.34 83 LEU A O 1
ATOM 644 N N . ASP A 1 84 ? 6.888 -14.390 -2.045 1.00 58.19 8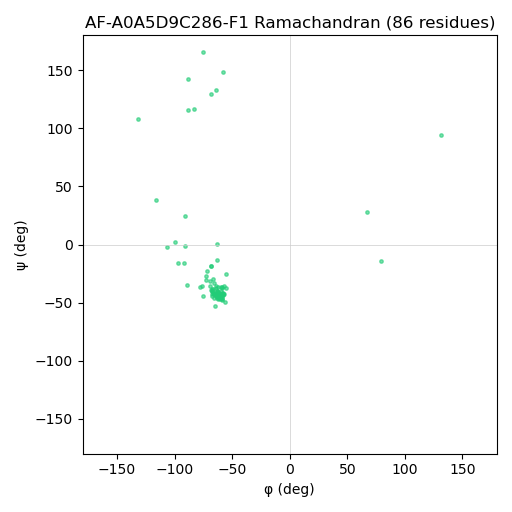4 ASP A N 1
ATOM 645 C CA . ASP A 1 84 ? 6.933 -15.665 -1.314 1.00 58.19 84 ASP A CA 1
ATOM 646 C C . ASP A 1 84 ? 8.211 -15.796 -0.468 1.00 58.19 84 ASP A C 1
ATOM 648 O O . ASP A 1 84 ? 8.192 -16.278 0.666 1.00 58.19 84 ASP A O 1
ATOM 652 N N . LYS A 1 85 ? 9.349 -15.311 -0.985 1.00 56.09 85 LYS A N 1
ATOM 653 C CA . LYS A 1 85 ? 10.637 -15.358 -0.279 1.00 56.09 85 LYS A CA 1
ATOM 654 C C . LYS A 1 85 ? 10.720 -14.390 0.908 1.00 56.09 85 LYS A C 1
ATOM 656 O O . LYS A 1 85 ? 11.534 -14.601 1.805 1.00 56.09 85 LYS A O 1
ATOM 661 N N . LEU A 1 86 ? 9.906 -13.336 0.913 1.00 52.75 86 LEU A N 1
ATOM 662 C CA . LEU A 1 86 ? 9.809 -12.369 2.008 1.00 52.75 86 LEU A CA 1
ATOM 663 C C . LEU A 1 86 ? 8.737 -12.754 3.041 1.00 52.75 86 LEU A C 1
ATOM 665 O O . LEU A 1 86 ? 8.597 -12.051 4.041 1.00 52.75 86 LEU A O 1
ATOM 669 N N . GLY A 1 87 ? 8.022 -13.869 2.835 1.00 44.88 87 GLY A N 1
ATOM 670 C CA . GLY A 1 87 ? 6.925 -14.300 3.703 1.00 44.88 87 GLY A CA 1
ATOM 671 C C . GLY A 1 87 ? 5.720 -13.358 3.651 1.00 44.88 87 GLY A C 1
ATOM 672 O O . GLY A 1 87 ? 5.024 -13.215 4.659 1.00 44.88 87 GLY A O 1
ATOM 673 N N . LEU A 1 88 ? 5.537 -12.680 2.510 1.00 42.09 88 LEU A N 1
ATOM 674 C CA . LEU A 1 88 ? 4.437 -11.762 2.214 1.00 42.09 88 LEU A CA 1
ATOM 675 C C . LEU A 1 88 ? 3.469 -12.385 1.213 1.00 42.09 88 LEU A C 1
ATOM 677 O O . LEU A 1 88 ? 3.960 -12.882 0.177 1.00 42.09 88 LEU A O 1
#

Secondary structure (DSSP, 8-state):
---HHHHHHHHHHHHHHHHHHHHHHHHHHHHTTTT--S-HHHHHHHHHHHHHHHHHHHHHHHHHHHHS-SS----SHHHHHHHHHTT-

Foldseek 3Di:
DDDPVVVVLVVVLLVLLLVLVVLVVVLVVLVVCAPVDPDPVVNVVSVVVNVVSVVVNVVSVVVSVVSDPPDDDDPPPVSVVVCVVVVD

Mean predicted aligned error: 9.13 Å

Nearest PDB structures (foldseek):
  4l0r-assembly1_A  TM=8.246E-01  e=2.116E+00  Homo sapiens
  4l0r-assembly1_B  TM=8.419E-01  e=2.561E+00  Homo sapiens
  8ibh-assembly1_A-2  TM=7.859E-01  e=2.404E+00  Homo sapiens
  3na7-assembly1_A  TM=7.662E-01  e=2.116E+00  Helicobacter pylori NCTC 11638

pLDDT: mean 81.11, std 17.97, range [42.09, 98.31]